Protein AF-A0A642PTR0-F1 (afdb_monomer)

Sequence (117 aa):
MKMKIEDYKIPPERRIISVEAIDNKLIIGFEPEHYGDFHCDLTDHVEEVPRIGDTAIFWNDEDRTRAIIARLSDDNSSDLTDEHPYKAANDIWFQNAIRFRSEDQYQQITGVTYVHR

Solvent-accessible surface area (backbone atoms only — not comparable to full-atom values): 7140 Å² total; per-residue (Å²): 134,83,84,81,86,79,91,78,81,76,54,92,69,36,74,41,80,49,77,46,79,54,97,96,45,77,49,78,44,79,34,49,68,74,80,35,73,40,80,34,84,64,67,76,40,79,40,41,56,54,50,78,69,34,52,20,38,36,31,36,91,92,48,30,76,72,42,45,80,42,34,30,63,46,71,43,74,88,44,90,81,52,72,45,25,36,24,31,68,84,79,48,64,20,54,39,60,33,40,61,84,53,68,68,56,50,29,46,60,31,69,58,76,84,80,86,126

Radius of gyration: 19.24 Å; Cα contacts (8 Å, |Δi|>4): 192; chains: 1; bounding box: 53×31×58 Å

Mean predicted aligned error: 10.69 Å

pLDDT: mean 85.62, std 12.39, range [43.97, 98.0]

Nearest PDB structures (foldseek):
  3nti-assembly1_A  TM=5.551E-01  e=3.669E+00  Drosophila melanogaster
  4gu4-assembly1_A  TM=2.350E-01  e=1.255E+00  Mammalian orthoreovirus 1 Lang

Foldseek 3Di:
DDDDDDDDDQPPQFDDWDWDDDDPDIDIDGHGPQPFFDQDPLLNHTFGDADQQAFKWFAEPVALLPIDTAGFHAAPVVPPPDCFGTAGPVRDTGNDITGDDDVSSSCSRRVDDDDPD

Structure (mmCIF, N/CA/C/O backbone):
data_AF-A0A642PTR0-F1
#
_entry.id   AF-A0A642PTR0-F1
#
loop_
_atom_site.group_PDB
_atom_site.id
_atom_site.type_symbol
_atom_site.label_atom_id
_atom_site.label_alt_id
_atom_site.label_comp_id
_atom_site.label_asym_id
_atom_site.label_entity_id
_atom_site.label_seq_id
_atom_site.pdbx_PDB_ins_code
_atom_site.Cartn_x
_atom_site.Cartn_y
_atom_site.Cartn_z
_atom_site.occupancy
_atom_site.B_iso_or_equiv
_atom_site.auth_seq_id
_atom_site.auth_comp_id
_atom_site.auth_asym_id
_atom_site.auth_atom_id
_atom_site.pdbx_PDB_model_num
ATOM 1 N N . MET A 1 1 ? 35.552 13.456 -32.092 1.00 56.38 1 MET A N 1
ATOM 2 C CA . MET A 1 1 ? 34.957 13.909 -30.817 1.00 56.38 1 MET A CA 1
ATOM 3 C C . MET A 1 1 ? 35.412 12.926 -29.746 1.00 56.38 1 MET A C 1
ATOM 5 O O . MET A 1 1 ? 35.215 11.735 -29.947 1.00 56.38 1 MET A O 1
ATOM 9 N N . LYS A 1 2 ? 36.143 13.358 -28.709 1.00 60.66 2 LYS A N 1
ATOM 10 C CA . LYS A 1 2 ? 36.566 12.441 -27.635 1.00 60.66 2 LYS A CA 1
ATOM 11 C C . LYS A 1 2 ? 35.393 12.265 -26.674 1.00 60.66 2 LYS A C 1
ATOM 13 O O . LYS A 1 2 ? 34.869 13.262 -26.189 1.00 60.66 2 LYS A O 1
ATOM 18 N N . MET A 1 3 ? 34.979 11.022 -26.442 1.00 74.12 3 MET A N 1
ATOM 19 C CA . MET A 1 3 ? 33.969 10.693 -25.439 1.00 74.12 3 MET A CA 1
ATOM 20 C C . MET A 1 3 ? 34.519 11.080 -24.064 1.00 74.12 3 MET A C 1
ATOM 22 O O . MET A 1 3 ? 35.590 10.613 -23.674 1.00 74.12 3 MET A O 1
ATOM 26 N N . LYS A 1 4 ? 33.829 11.984 -23.369 1.00 78.50 4 LYS A N 1
ATOM 27 C CA . LYS A 1 4 ? 34.153 12.344 -21.990 1.00 78.50 4 LYS A CA 1
ATOM 28 C C . LYS A 1 4 ? 33.476 11.307 -21.100 1.00 78.50 4 LYS A C 1
ATOM 30 O O . LYS A 1 4 ? 32.254 11.217 -21.105 1.00 78.50 4 LYS A O 1
ATOM 35 N N . ILE A 1 5 ? 34.271 10.498 -20.411 1.00 81.31 5 ILE A N 1
ATOM 36 C CA . ILE A 1 5 ? 33.767 9.606 -19.368 1.00 81.31 5 ILE A CA 1
ATOM 37 C C . ILE A 1 5 ? 33.655 10.456 -18.104 1.00 81.31 5 ILE A C 1
ATOM 39 O O . ILE A 1 5 ? 34.626 11.103 -17.710 1.00 81.31 5 ILE A O 1
ATOM 43 N N . GLU A 1 6 ? 32.461 10.506 -17.526 1.00 82.50 6 GLU A N 1
ATOM 44 C CA . GLU A 1 6 ? 32.195 11.150 -16.244 1.00 82.50 6 GLU A CA 1
ATOM 45 C C . GLU A 1 6 ? 31.668 10.091 -15.280 1.00 82.50 6 GLU A C 1
ATOM 47 O O . GLU A 1 6 ? 30.694 9.401 -15.583 1.00 82.50 6 GLU A O 1
ATOM 52 N N . ASP A 1 7 ? 32.327 9.963 -14.131 1.00 80.81 7 ASP A N 1
ATOM 53 C CA . ASP A 1 7 ? 31.940 9.019 -13.090 1.00 80.81 7 ASP A CA 1
ATOM 54 C C . ASP A 1 7 ? 30.948 9.685 -12.133 1.00 80.81 7 ASP A C 1
ATOM 56 O O . ASP A 1 7 ? 31.268 10.676 -11.470 1.00 80.81 7 ASP A O 1
ATOM 60 N N . TYR A 1 8 ? 29.753 9.110 -12.020 1.00 79.69 8 TYR A N 1
ATOM 61 C CA . TYR A 1 8 ? 28.730 9.543 -11.073 1.00 79.69 8 TYR A CA 1
ATOM 62 C C . TYR A 1 8 ? 28.656 8.546 -9.918 1.00 79.69 8 TYR A C 1
ATOM 64 O O . TYR A 1 8 ? 28.393 7.360 -10.119 1.00 79.69 8 TYR A O 1
ATOM 72 N N . LYS A 1 9 ? 28.894 9.017 -8.689 1.00 78.00 9 LYS A N 1
ATOM 73 C CA . LYS A 1 9 ? 28.680 8.193 -7.495 1.00 78.00 9 LYS A CA 1
ATOM 74 C C . LYS A 1 9 ? 27.186 8.116 -7.214 1.00 78.00 9 LYS A C 1
ATOM 76 O O . LYS A 1 9 ? 26.551 9.153 -7.044 1.00 78.00 9 LYS A O 1
ATOM 81 N N . ILE A 1 10 ? 26.661 6.899 -7.120 1.00 75.00 10 ILE A N 1
ATOM 82 C CA . ILE A 1 10 ? 25.299 6.667 -6.640 1.00 75.00 10 ILE A CA 1
ATOM 83 C C . ILE A 1 10 ? 25.236 7.163 -5.187 1.00 75.00 10 ILE A C 1
ATOM 85 O O . ILE A 1 10 ? 26.065 6.724 -4.378 1.00 75.00 10 ILE A O 1
ATOM 89 N N . PRO A 1 11 ? 24.328 8.093 -4.843 1.00 77.12 11 PRO A N 1
ATOM 90 C CA . PRO A 1 11 ? 24.169 8.516 -3.459 1.00 77.12 11 PRO A CA 1
ATOM 91 C C . PRO A 1 11 ? 23.783 7.316 -2.573 1.00 77.12 11 PRO A C 1
ATOM 93 O O . PRO A 1 11 ? 23.020 6.461 -3.020 1.00 77.12 11 PRO A O 1
ATOM 96 N N . PRO A 1 12 ? 24.310 7.201 -1.343 1.00 68.25 12 PRO A N 1
ATOM 97 C CA . PRO A 1 12 ? 24.160 6.002 -0.508 1.00 68.25 12 PRO A CA 1
ATOM 98 C C . PRO A 1 12 ? 22.708 5.671 -0.125 1.00 68.25 12 PRO A C 1
ATOM 100 O O . PRO A 1 12 ? 22.404 4.521 0.181 1.00 68.25 12 PRO A O 1
ATOM 103 N N . GLU A 1 13 ? 21.817 6.660 -0.146 1.00 62.06 13 GLU A N 1
ATOM 104 C CA . GLU A 1 13 ? 20.378 6.521 0.083 1.00 62.06 13 GLU A CA 1
ATOM 105 C C . GLU A 1 13 ? 19.593 6.083 -1.165 1.00 62.06 13 GLU A C 1
ATOM 107 O O . GLU A 1 13 ? 18.399 5.797 -1.081 1.00 62.06 13 GLU A O 1
ATOM 112 N N . ARG A 1 14 ? 20.251 6.038 -2.329 1.00 67.81 14 ARG A N 1
ATOM 113 C CA . ARG A 1 14 ? 19.662 5.679 -3.619 1.00 67.81 14 ARG A CA 1
ATOM 114 C C . ARG A 1 14 ? 20.092 4.267 -3.994 1.00 67.81 14 ARG A C 1
ATOM 116 O O . ARG A 1 14 ? 21.281 3.983 -4.114 1.00 67.81 14 ARG A O 1
ATOM 123 N N . ARG A 1 15 ? 19.126 3.366 -4.171 1.00 66.19 15 ARG A N 1
ATOM 124 C CA . ARG A 1 15 ? 19.390 1.955 -4.516 1.00 66.19 15 ARG A CA 1
ATOM 125 C C . ARG A 1 15 ? 18.788 1.519 -5.843 1.00 66.19 15 ARG A C 1
ATOM 127 O O . ARG A 1 15 ? 19.066 0.409 -6.286 1.00 66.19 15 ARG A O 1
ATOM 134 N N . ILE A 1 16 ? 18.008 2.391 -6.479 1.00 70.00 16 ILE A N 1
ATOM 135 C CA . ILE A 1 16 ? 17.338 2.130 -7.750 1.00 70.00 16 ILE A CA 1
ATOM 136 C C . ILE A 1 16 ? 17.906 3.079 -8.808 1.00 70.00 16 ILE A C 1
ATOM 138 O O . ILE A 1 16 ? 18.159 4.257 -8.538 1.00 70.00 16 ILE A O 1
ATOM 142 N N . ILE A 1 17 ? 18.134 2.539 -10.007 1.00 80.44 17 ILE A N 1
ATOM 143 C CA . ILE A 1 17 ? 18.518 3.303 -11.193 1.00 80.44 17 ILE A CA 1
ATOM 144 C C . ILE A 1 17 ? 17.373 3.190 -12.191 1.00 80.44 17 ILE A C 1
ATOM 146 O O . ILE A 1 17 ? 17.148 2.117 -12.751 1.00 80.44 17 ILE A O 1
ATOM 150 N N . SER A 1 18 ? 16.691 4.303 -12.422 1.00 76.81 18 SER A N 1
ATOM 151 C CA . SER A 1 18 ? 15.642 4.408 -13.433 1.00 76.81 18 SER A CA 1
ATOM 152 C C . SER A 1 18 ? 16.238 4.996 -14.706 1.00 76.81 18 SER A C 1
ATOM 154 O O . SER A 1 18 ? 17.023 5.947 -14.657 1.00 76.81 18 SER A O 1
ATOM 156 N N . VAL A 1 19 ? 15.919 4.390 -15.850 1.00 87.06 19 VAL A N 1
ATOM 157 C CA . VAL A 1 19 ? 16.452 4.791 -17.156 1.00 87.06 19 VAL A CA 1
ATOM 158 C C . VAL A 1 19 ? 15.295 5.027 -18.109 1.00 87.06 19 VAL A C 1
ATOM 160 O O . VAL A 1 19 ? 14.534 4.110 -18.4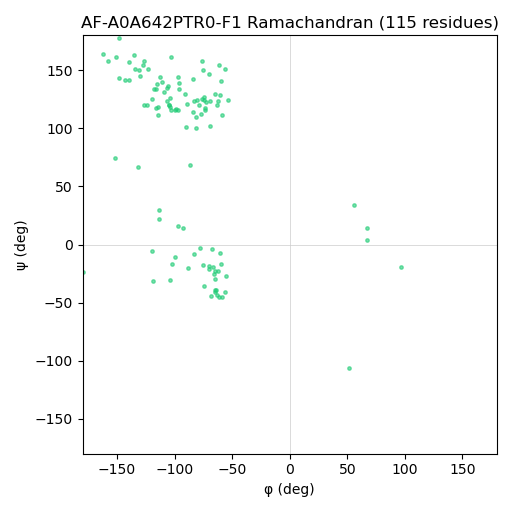04 1.00 87.06 19 VAL A O 1
ATOM 163 N N . GLU A 1 20 ? 15.203 6.247 -18.623 1.00 86.81 20 GLU A N 1
ATOM 164 C CA . GLU A 1 20 ? 14.220 6.628 -19.631 1.00 86.81 20 GLU A CA 1
ATOM 165 C C . GLU A 1 20 ? 14.931 7.021 -20.930 1.00 86.81 20 GLU A C 1
ATOM 167 O O . GLU A 1 20 ? 15.915 7.767 -20.921 1.00 86.81 20 GLU A O 1
ATOM 172 N N . ALA A 1 21 ? 14.437 6.514 -22.060 1.00 91.44 21 ALA A N 1
ATOM 173 C CA . ALA A 1 21 ? 14.916 6.880 -23.387 1.00 91.44 21 ALA A CA 1
ATOM 174 C C . ALA A 1 21 ? 13.918 7.838 -24.049 1.00 91.44 21 ALA A C 1
ATOM 176 O O . ALA A 1 21 ? 12.789 7.449 -24.339 1.00 91.44 21 ALA A O 1
ATOM 177 N N . ILE A 1 22 ? 14.350 9.074 -24.313 1.00 91.38 22 ILE A N 1
ATOM 178 C CA . ILE A 1 22 ? 13.540 10.099 -24.986 1.00 91.38 22 ILE A CA 1
ATOM 179 C C . ILE A 1 22 ? 14.296 10.586 -26.220 1.00 91.38 22 ILE A C 1
ATOM 181 O O . ILE A 1 22 ? 15.406 11.113 -26.114 1.00 91.38 22 ILE A O 1
ATOM 185 N N . ASP A 1 23 ? 13.687 10.417 -27.395 1.00 91.56 23 ASP A N 1
ATOM 186 C CA . ASP A 1 23 ? 14.282 10.693 -28.705 1.00 91.56 23 ASP A CA 1
ATOM 187 C C . ASP A 1 23 ? 15.660 10.019 -28.876 1.00 91.56 23 ASP A C 1
ATOM 189 O O . ASP A 1 23 ? 15.764 8.807 -29.052 1.00 91.56 23 ASP A O 1
ATOM 193 N N . ASN A 1 24 ? 16.736 10.809 -28.826 1.00 90.44 24 ASN A N 1
ATOM 194 C CA . ASN A 1 24 ? 18.127 10.377 -28.936 1.00 90.44 24 ASN A CA 1
ATOM 195 C C . ASN A 1 24 ? 18.920 10.583 -27.632 1.00 90.44 24 ASN A C 1
ATOM 197 O O . ASN A 1 24 ? 20.149 10.700 -27.668 1.00 90.44 24 ASN A O 1
ATOM 201 N N . LYS A 1 25 ? 18.226 10.670 -26.491 1.00 87.75 25 LYS A N 1
ATOM 202 C CA . LYS A 1 25 ? 18.800 10.901 -25.161 1.00 87.75 25 LYS A CA 1
ATOM 203 C C . LYS A 1 25 ? 18.418 9.782 -24.197 1.00 87.75 25 LYS A C 1
ATOM 205 O O . LYS A 1 25 ? 17.346 9.194 -24.300 1.00 87.75 25 LYS A O 1
ATOM 210 N N . LEU A 1 26 ? 19.299 9.547 -23.228 1.00 89.38 26 LEU A N 1
ATOM 211 C CA . LEU A 1 26 ? 19.016 8.755 -22.035 1.00 89.38 26 LEU A CA 1
ATOM 212 C C . LEU A 1 26 ? 18.960 9.694 -20.830 1.00 89.38 26 LEU A C 1
ATOM 214 O O . LEU A 1 26 ? 19.868 10.507 -20.641 1.00 89.38 26 LEU A O 1
ATOM 218 N N . ILE A 1 27 ? 17.911 9.567 -20.027 1.00 88.81 27 ILE A N 1
ATOM 219 C CA . ILE A 1 27 ? 17.793 10.180 -18.706 1.00 88.81 27 ILE A CA 1
ATOM 220 C C . ILE A 1 27 ? 18.022 9.069 -17.685 1.00 88.81 27 ILE A C 1
ATOM 222 O O . ILE A 1 27 ? 17.380 8.024 -17.750 1.00 88.81 27 ILE A O 1
ATOM 226 N N . ILE A 1 28 ? 18.966 9.282 -16.768 1.00 87.69 28 ILE A N 1
ATOM 227 C CA . ILE A 1 28 ? 19.300 8.333 -15.702 1.00 87.69 28 ILE A CA 1
ATOM 228 C C . ILE A 1 28 ? 18.971 9.002 -14.368 1.00 87.69 28 ILE A C 1
ATOM 230 O O . ILE A 1 28 ? 19.551 10.038 -14.038 1.00 87.69 28 ILE A O 1
ATOM 234 N N . GLY A 1 29 ? 18.039 8.421 -13.617 1.00 83.62 29 GLY A N 1
ATOM 235 C CA . GLY A 1 29 ? 17.642 8.863 -12.284 1.00 83.62 29 GLY A CA 1
ATOM 236 C C . GLY A 1 29 ? 18.180 7.932 -11.200 1.00 83.62 29 GLY A C 1
ATOM 237 O O . GLY A 1 29 ? 18.103 6.713 -11.334 1.00 83.62 29 GLY A O 1
ATOM 238 N N . PHE A 1 30 ? 18.709 8.504 -10.115 1.00 83.50 30 PHE A N 1
ATOM 239 C CA . PHE A 1 30 ? 19.015 7.765 -8.888 1.00 83.50 30 PHE A CA 1
ATOM 240 C C . PHE A 1 30 ? 17.864 7.946 -7.907 1.00 83.50 30 PHE A C 1
ATOM 242 O O . PHE A 1 30 ? 17.602 9.058 -7.440 1.00 83.50 30 PHE A O 1
ATOM 249 N N . GLU A 1 31 ? 17.182 6.862 -7.573 1.00 65.62 31 GLU A N 1
ATOM 250 C CA . GLU A 1 31 ? 15.953 6.883 -6.781 1.00 65.62 31 GLU A CA 1
ATOM 251 C C . GLU A 1 31 ? 16.184 6.238 -5.412 1.00 65.62 31 GLU A C 1
ATOM 253 O O . GLU A 1 31 ? 17.026 5.334 -5.290 1.00 65.62 31 GLU A O 1
ATOM 258 N N . PRO A 1 32 ? 15.539 6.761 -4.349 1.00 61.47 32 PRO A N 1
ATOM 259 C CA . PRO A 1 32 ? 15.706 6.201 -3.022 1.00 61.47 32 PRO A CA 1
ATOM 260 C C . PRO A 1 32 ? 15.219 4.757 -3.035 1.00 61.47 32 PRO A C 1
ATOM 262 O O . PRO A 1 32 ? 14.375 4.382 -3.844 1.00 61.47 32 PRO A O 1
ATOM 265 N N . GLU A 1 33 ? 15.740 3.939 -2.124 1.00 55.28 33 GLU A N 1
ATOM 266 C CA . GLU A 1 33 ? 15.225 2.577 -1.953 1.00 55.28 33 GLU A CA 1
ATOM 267 C C . GLU A 1 33 ? 13.710 2.579 -1.673 1.00 55.28 33 GLU A C 1
ATOM 269 O O . GLU A 1 33 ? 13.027 1.624 -2.025 1.00 55.28 33 GLU A O 1
ATOM 274 N N . HIS A 1 34 ? 13.187 3.663 -1.091 1.00 54.97 34 HIS A N 1
ATOM 275 C CA . HIS A 1 34 ? 11.780 3.907 -0.773 1.00 54.97 34 HIS A CA 1
ATOM 276 C C . HIS A 1 34 ? 11.015 4.517 -1.962 1.00 54.97 34 HIS A C 1
ATOM 278 O O . HIS A 1 34 ? 10.615 5.677 -1.936 1.00 54.97 34 HIS A O 1
ATOM 284 N N . TYR A 1 35 ? 10.828 3.740 -3.029 1.00 54.00 35 TYR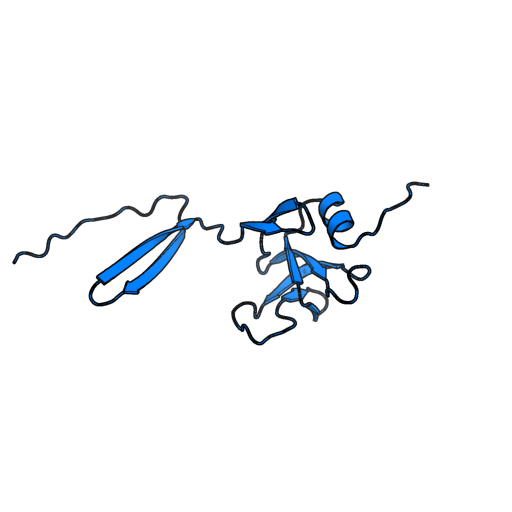 A N 1
ATOM 285 C CA . TYR A 1 35 ? 9.685 3.941 -3.924 1.00 54.00 35 TYR A CA 1
ATOM 286 C C . TYR A 1 35 ? 8.497 3.254 -3.254 1.00 54.00 35 TYR A C 1
ATOM 288 O O . TYR A 1 35 ? 8.425 2.028 -3.223 1.00 54.00 35 TYR A O 1
ATOM 296 N N . GLY A 1 36 ? 7.639 4.019 -2.597 1.00 59.09 36 GLY A N 1
ATOM 297 C CA . GLY A 1 36 ? 6.528 3.451 -1.839 1.00 59.09 36 GLY A CA 1
ATOM 298 C C . GLY A 1 36 ? 5.660 4.501 -1.178 1.00 59.09 36 GLY A C 1
ATOM 299 O O . GLY A 1 36 ? 4.495 4.224 -0.948 1.00 59.09 36 GLY A O 1
ATOM 300 N N . ASP A 1 37 ? 6.205 5.688 -0.932 1.00 74.19 37 ASP A N 1
ATOM 301 C CA . ASP A 1 37 ? 5.499 6.795 -0.304 1.00 74.19 37 ASP A CA 1
ATOM 302 C C . ASP A 1 37 ? 4.493 7.422 -1.286 1.00 74.19 37 ASP A C 1
ATOM 304 O O . ASP A 1 37 ? 4.876 7.989 -2.313 1.00 74.19 37 ASP A O 1
ATOM 308 N N . PHE A 1 38 ? 3.202 7.346 -0.976 1.00 80.00 38 PHE A N 1
ATOM 309 C CA . PHE A 1 38 ? 2.127 7.995 -1.723 1.00 80.00 38 PHE A CA 1
ATOM 310 C C . PHE A 1 38 ? 1.201 8.757 -0.780 1.00 80.00 38 PHE A C 1
ATOM 312 O O . PHE A 1 38 ? 1.021 8.383 0.375 1.00 80.00 38 PHE A O 1
ATOM 319 N N . HIS A 1 39 ? 0.595 9.839 -1.268 1.00 84.62 39 HIS A N 1
ATOM 320 C CA . HIS A 1 39 ? -0.462 10.504 -0.513 1.00 84.62 39 HIS A CA 1
ATOM 321 C C . HIS A 1 39 ? -1.727 9.645 -0.568 1.00 84.62 39 HIS A C 1
ATOM 323 O O . HIS A 1 39 ? -2.263 9.412 -1.652 1.00 84.62 39 HIS A O 1
ATOM 329 N N . CYS A 1 40 ? -2.189 9.162 0.581 1.00 88.19 40 CYS A N 1
ATOM 330 C CA . CYS A 1 40 ? -3.390 8.349 0.671 1.00 88.19 40 CYS A CA 1
ATOM 331 C C . CYS A 1 40 ? -4.580 9.209 1.099 1.00 88.19 40 CYS A C 1
ATOM 333 O O . CYS A 1 40 ? -4.629 9.701 2.225 1.00 88.19 40 CYS A O 1
ATOM 335 N N . ASP A 1 41 ? -5.582 9.328 0.231 1.00 87.62 41 ASP A N 1
ATOM 336 C CA . ASP A 1 41 ? -6.791 10.113 0.517 1.00 87.62 41 ASP A CA 1
ATOM 337 C C . ASP A 1 41 ? -7.627 9.537 1.674 1.00 87.62 41 ASP A C 1
ATOM 339 O O . ASP A 1 41 ? -8.398 10.260 2.301 1.00 87.62 41 ASP A O 1
ATOM 343 N N . LEU A 1 42 ? -7.488 8.238 1.975 1.00 89.94 42 LEU A N 1
ATOM 344 C CA . LEU A 1 42 ? -8.204 7.603 3.089 1.00 89.94 42 LEU A CA 1
ATOM 345 C C . LEU A 1 42 ? -7.628 7.991 4.448 1.00 89.94 42 LEU A C 1
ATOM 347 O O . LEU A 1 42 ? -8.375 8.103 5.418 1.00 89.94 42 LEU A O 1
ATOM 351 N N . THR A 1 43 ? -6.311 8.165 4.525 1.00 89.88 43 THR A N 1
ATOM 352 C CA . THR A 1 43 ? -5.629 8.467 5.785 1.00 89.88 43 THR A CA 1
ATOM 353 C C . THR A 1 43 ? -5.266 9.941 5.909 1.00 89.88 43 THR A C 1
ATOM 355 O O . THR A 1 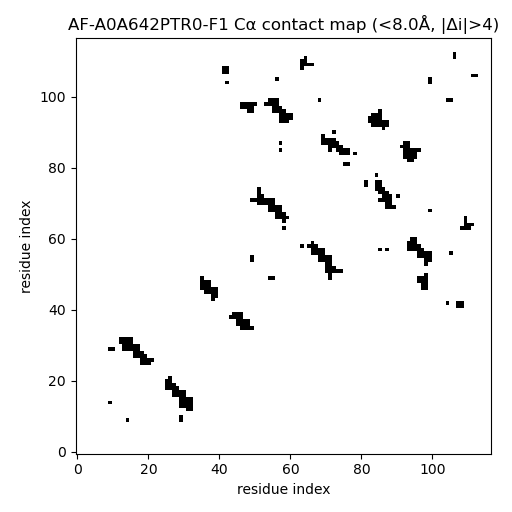43 ? -5.010 10.387 7.025 1.00 89.88 43 THR A O 1
ATOM 358 N N . ASP A 1 44 ? -5.275 10.703 4.808 1.00 89.50 44 ASP A N 1
ATOM 359 C CA . ASP A 1 44 ? -4.767 12.082 4.701 1.00 89.50 44 ASP A CA 1
ATOM 360 C C . ASP A 1 44 ? -3.290 12.188 5.133 1.00 89.50 44 ASP A C 1
ATOM 362 O O . ASP A 1 44 ? -2.858 13.140 5.781 1.00 89.50 44 ASP A O 1
ATOM 366 N N . HIS A 1 45 ? -2.518 11.134 4.848 1.00 87.75 45 HIS A N 1
ATOM 367 C CA . HIS A 1 45 ? -1.100 11.019 5.184 1.00 87.75 45 HIS A CA 1
ATOM 368 C C . HIS A 1 45 ? -0.299 10.469 4.000 1.00 87.75 45 HIS A C 1
ATOM 370 O O . HIS A 1 45 ? -0.836 9.870 3.067 1.00 87.75 45 HIS A O 1
ATOM 376 N N . VAL A 1 46 ? 1.020 10.657 4.067 1.00 86.75 46 VAL A N 1
ATOM 377 C CA . VAL A 1 46 ? 1.962 9.909 3.232 1.00 86.75 46 VAL A CA 1
ATOM 378 C C . VAL A 1 46 ? 2.065 8.491 3.788 1.00 86.75 46 VAL A C 1
ATOM 380 O O . VAL A 1 46 ? 2.355 8.308 4.971 1.00 86.75 46 VAL A O 1
ATOM 383 N N . GLU A 1 47 ? 1.805 7.508 2.939 1.00 91.50 47 GLU A N 1
ATOM 384 C CA . GLU A 1 47 ? 1.744 6.092 3.280 1.00 91.50 47 GLU A CA 1
ATOM 385 C C . GLU A 1 47 ? 2.654 5.265 2.383 1.00 91.50 47 GLU A C 1
ATOM 387 O O . GLU A 1 47 ? 2.959 5.676 1.272 1.00 91.50 47 GLU A O 1
ATOM 392 N N . GLU A 1 48 ? 3.044 4.078 2.843 1.00 89.50 48 GLU A N 1
ATOM 393 C CA . GLU A 1 48 ? 3.978 3.213 2.123 1.00 89.50 48 GLU A CA 1
ATOM 394 C C . GLU A 1 48 ? 3.281 2.004 1.485 1.00 89.50 48 GLU A C 1
ATOM 396 O O . GLU A 1 48 ? 2.514 1.292 2.142 1.00 89.50 48 GLU A O 1
ATOM 401 N N . VAL A 1 49 ? 3.606 1.706 0.225 1.00 88.69 49 VAL A N 1
ATOM 402 C CA . VAL A 1 49 ? 3.294 0.410 -0.404 1.00 88.69 49 VAL A CA 1
ATOM 403 C C . VAL A 1 49 ? 4.082 -0.704 0.311 1.00 88.69 49 VAL A C 1
ATOM 405 O O . VAL A 1 49 ? 5.296 -0.569 0.500 1.00 88.69 49 VAL A O 1
ATOM 408 N N . PRO A 1 50 ? 3.439 -1.809 0.734 1.00 91.44 50 PRO A N 1
ATOM 409 C CA . PRO A 1 50 ? 4.118 -2.877 1.457 1.00 91.44 50 PRO A CA 1
ATOM 410 C C . PRO A 1 50 ? 4.980 -3.735 0.526 1.00 91.44 50 PRO A C 1
ATOM 412 O O . PRO A 1 50 ? 4.645 -3.931 -0.639 1.00 91.44 50 PRO A O 1
ATOM 415 N N . ARG A 1 51 ? 6.067 -4.306 1.055 1.00 88.31 51 ARG A N 1
ATOM 416 C CA . ARG A 1 51 ? 6.918 -5.281 0.353 1.00 88.31 51 ARG A CA 1
ATOM 417 C C . ARG A 1 51 ? 6.643 -6.695 0.835 1.00 88.31 51 ARG A C 1
ATOM 419 O O . ARG A 1 51 ? 6.147 -6.896 1.943 1.00 88.31 51 ARG A O 1
ATOM 426 N N . ILE A 1 52 ? 7.043 -7.691 0.044 1.00 92.44 52 ILE A N 1
ATOM 427 C CA . ILE A 1 52 ? 6.961 -9.097 0.454 1.00 92.44 52 ILE A CA 1
ATOM 428 C C . ILE A 1 52 ? 7.6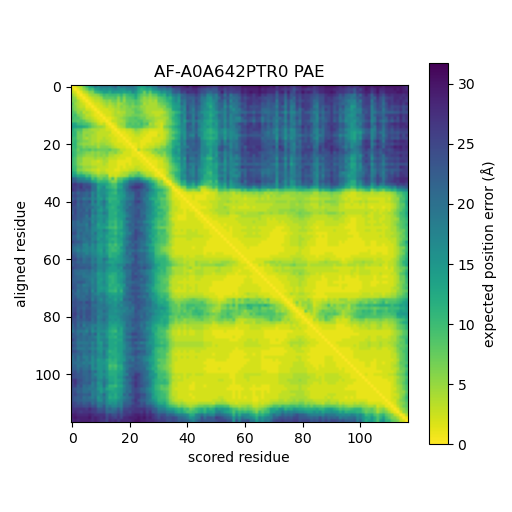78 -9.273 1.803 1.00 92.44 52 ILE A C 1
ATOM 430 O O . ILE A 1 52 ? 8.847 -8.922 1.962 1.00 92.44 52 ILE A O 1
ATOM 434 N N . GLY A 1 53 ? 6.956 -9.815 2.782 1.00 92.25 53 GLY A N 1
ATOM 435 C CA . GLY A 1 53 ? 7.390 -10.001 4.165 1.00 92.25 53 GLY A CA 1
ATOM 436 C C . GLY A 1 53 ? 6.950 -8.903 5.141 1.00 92.25 53 GLY A C 1
ATOM 437 O O . GLY A 1 53 ? 6.911 -9.177 6.345 1.00 92.25 53 GLY A O 1
ATOM 438 N N . ASP A 1 54 ? 6.576 -7.713 4.663 1.00 94.56 54 ASP A N 1
ATOM 439 C CA . ASP A 1 54 ? 6.087 -6.625 5.513 1.00 94.56 54 ASP A CA 1
ATOM 440 C C . ASP A 1 54 ? 4.708 -6.933 6.087 1.00 94.56 54 ASP A C 1
ATOM 442 O O . ASP A 1 54 ? 3.863 -7.546 5.434 1.00 94.56 54 ASP A O 1
ATOM 446 N N . THR A 1 55 ? 4.457 -6.446 7.303 1.00 97.31 55 THR A N 1
ATOM 447 C CA . THR A 1 55 ? 3.102 -6.379 7.855 1.00 97.31 55 THR A CA 1
ATOM 448 C C . THR A 1 55 ? 2.340 -5.239 7.183 1.00 97.31 55 THR A C 1
ATOM 450 O O . THR A 1 55 ? 2.799 -4.096 7.177 1.00 97.31 55 THR A O 1
ATOM 453 N N . ALA A 1 56 ? 1.163 -5.543 6.651 1.00 97.19 56 ALA A N 1
ATOM 454 C CA . ALA A 1 56 ? 0.342 -4.637 5.869 1.00 97.19 56 ALA A CA 1
ATOM 455 C C . ALA A 1 56 ? -1.142 -4.784 6.214 1.00 97.19 56 ALA A C 1
ATOM 457 O O . ALA A 1 56 ? -1.574 -5.827 6.715 1.00 97.19 56 ALA A O 1
ATOM 458 N N . ILE A 1 57 ? -1.906 -3.728 5.942 1.00 97.75 57 ILE A N 1
ATOM 459 C CA . ILE A 1 57 ? -3.366 -3.746 5.942 1.00 97.75 57 ILE A CA 1
ATOM 460 C C . ILE A 1 57 ? -3.812 -4.078 4.523 1.00 97.75 57 ILE A C 1
ATOM 462 O O . ILE A 1 57 ? -3.362 -3.429 3.583 1.00 97.75 57 ILE A O 1
ATOM 466 N N . PHE A 1 58 ? -4.703 -5.052 4.382 1.00 97.62 58 PHE A N 1
ATOM 467 C CA . PHE A 1 58 ? -5.262 -5.493 3.108 1.00 97.62 58 PHE A CA 1
ATOM 468 C C . PHE A 1 58 ? -6.766 -5.267 3.093 1.00 97.62 58 PHE A C 1
ATOM 470 O O . PHE A 1 58 ? -7.429 -5.635 4.064 1.00 97.62 58 PHE A O 1
ATOM 477 N N . TRP A 1 59 ? -7.316 -4.702 2.016 1.00 97.12 59 TRP A N 1
ATOM 478 C CA . TRP A 1 59 ? -8.759 -4.476 1.898 1.00 97.12 59 TRP A CA 1
ATOM 479 C C . TRP A 1 59 ? -9.249 -4.499 0.449 1.00 97.12 59 TRP A C 1
ATOM 481 O O . TRP A 1 59 ? -8.482 -4.307 -0.494 1.00 97.12 59 TRP A O 1
ATOM 491 N N . ASN A 1 60 ? -10.560 -4.687 0.304 1.00 96.31 60 ASN A N 1
ATOM 492 C CA . ASN A 1 60 ? -11.292 -4.464 -0.938 1.00 96.31 60 ASN A CA 1
ATOM 493 C C . ASN A 1 60 ? -12.199 -3.248 -0.739 1.00 96.31 60 ASN A C 1
ATOM 495 O O . ASN A 1 60 ? -12.783 -3.087 0.335 1.00 96.31 60 ASN A O 1
ATOM 499 N N . ASP A 1 61 ? -12.316 -2.382 -1.741 1.00 93.12 61 ASP A N 1
ATOM 500 C CA . ASP A 1 61 ? -13.081 -1.138 -1.617 1.00 93.12 61 ASP A CA 1
ATOM 501 C C . ASP A 1 61 ? -14.577 -1.374 -1.400 1.00 93.12 61 ASP A C 1
ATOM 503 O O . ASP A 1 61 ? -15.223 -0.591 -0.703 1.00 93.12 61 ASP A O 1
ATOM 507 N N . GLU A 1 62 ? -15.110 -2.482 -1.918 1.00 93.38 62 GLU A N 1
ATOM 508 C CA . GLU A 1 62 ? -16.506 -2.877 -1.708 1.00 93.38 62 GLU A CA 1
ATOM 509 C C . GLU A 1 62 ? -16.820 -3.230 -0.244 1.00 93.38 62 GLU A C 1
ATOM 511 O O . GLU A 1 62 ? -17.970 -3.109 0.179 1.00 93.38 62 GLU A O 1
ATOM 516 N N . ASP A 1 63 ? -15.820 -3.655 0.540 1.00 92.50 63 ASP A N 1
ATOM 517 C CA . ASP A 1 63 ? -16.006 -4.052 1.938 1.00 92.50 63 ASP A CA 1
ATOM 518 C C . ASP A 1 63 ? -14.746 -3.826 2.783 1.00 92.50 63 ASP A C 1
ATOM 520 O O . ASP A 1 63 ? -14.032 -4.748 3.197 1.00 92.50 63 ASP A O 1
ATOM 524 N N . ARG A 1 64 ? -14.491 -2.552 3.089 1.00 93.69 64 ARG A N 1
ATOM 525 C CA . ARG A 1 64 ? -13.347 -2.143 3.915 1.00 93.69 64 ARG A CA 1
ATOM 526 C C . ARG A 1 64 ? -13.439 -2.616 5.365 1.00 93.69 64 ARG A C 1
ATOM 528 O O . ARG A 1 64 ? -12.423 -2.692 6.046 1.00 93.69 64 ARG A O 1
ATOM 535 N N . THR A 1 65 ? -14.627 -2.978 5.851 1.00 92.88 65 THR A N 1
ATOM 536 C CA . THR A 1 65 ? -14.806 -3.445 7.238 1.00 92.88 65 THR A CA 1
ATOM 537 C C . THR A 1 65 ? -14.198 -4.825 7.482 1.00 92.88 65 THR A C 1
ATOM 539 O O . THR A 1 65 ? -13.923 -5.190 8.625 1.00 92.88 65 THR A O 1
ATOM 542 N N . ARG A 1 66 ? -13.949 -5.579 6.405 1.00 93.38 66 ARG A N 1
ATOM 543 C CA . ARG A 1 66 ? -13.296 -6.894 6.423 1.00 93.38 66 ARG A CA 1
ATOM 544 C C . ARG A 1 66 ? -11.806 -6.828 6.117 1.00 93.38 66 ARG A C 1
ATOM 546 O O . ARG A 1 66 ? -11.212 -7.865 5.813 1.00 93.38 66 ARG A O 1
ATOM 553 N N . ALA A 1 67 ? -11.210 -5.639 6.190 1.00 96.00 67 ALA A N 1
ATOM 554 C CA . ALA A 1 67 ? -9.773 -5.513 6.065 1.00 96.00 67 ALA A CA 1
ATOM 555 C C . ALA A 1 67 ? -9.059 -6.385 7.103 1.00 96.00 67 ALA A C 1
ATOM 557 O O . ALA A 1 67 ? -9.569 -6.645 8.196 1.00 96.00 67 ALA A O 1
ATOM 558 N N . ILE A 1 68 ? -7.860 -6.835 6.758 1.00 96.69 68 ILE A N 1
ATOM 559 C CA . ILE A 1 68 ? -7.033 -7.644 7.651 1.00 96.69 68 ILE A CA 1
ATOM 560 C C . ILE A 1 68 ? -5.649 -7.037 7.787 1.00 96.69 68 ILE A C 1
ATOM 562 O O . ILE A 1 68 ? -5.163 -6.370 6.878 1.00 96.69 68 ILE A O 1
ATOM 566 N N . ILE A 1 69 ? -4.993 -7.330 8.906 1.00 97.44 69 ILE A N 1
ATOM 567 C CA . ILE A 1 69 ? -3.565 -7.081 9.084 1.00 97.44 69 ILE A CA 1
ATOM 568 C C . ILE A 1 69 ? -2.848 -8.423 8.965 1.00 97.44 69 ILE A C 1
ATOM 570 O O . ILE A 1 69 ? -3.095 -9.341 9.748 1.00 97.44 69 ILE A O 1
ATOM 574 N N . ALA A 1 70 ? -1.970 -8.547 7.979 1.00 98.00 70 ALA A N 1
ATOM 575 C CA . ALA A 1 70 ? -1.214 -9.767 7.712 1.00 98.00 70 ALA A CA 1
ATOM 576 C C . ALA A 1 70 ? 0.161 -9.425 7.132 1.00 98.00 70 ALA A C 1
ATOM 578 O O . ALA A 1 70 ? 0.473 -8.258 6.916 1.00 98.00 70 ALA A O 1
ATOM 579 N N . ARG A 1 71 ? 1.002 -10.432 6.877 1.00 98.00 71 ARG A N 1
ATOM 580 C CA . ARG A 1 71 ? 2.213 -10.217 6.073 1.00 98.00 71 ARG A CA 1
ATOM 581 C C . ARG A 1 71 ? 1.885 -10.308 4.588 1.00 98.00 71 ARG A C 1
ATOM 583 O O . ARG A 1 71 ? 1.103 -11.184 4.215 1.00 98.00 71 ARG A O 1
ATOM 590 N N . LEU A 1 72 ? 2.513 -9.476 3.758 1.00 97.12 72 LEU A N 1
ATOM 591 C CA . LEU A 1 72 ? 2.502 -9.660 2.306 1.00 97.12 72 LEU A CA 1
ATOM 592 C C . LEU A 1 72 ? 3.321 -10.903 1.962 1.00 97.12 72 LEU A C 1
ATOM 594 O O . LEU A 1 72 ? 4.475 -11.027 2.369 1.00 97.12 72 LEU A O 1
ATOM 598 N N . SER A 1 73 ? 2.704 -11.848 1.266 1.00 96.06 73 SER A N 1
ATOM 599 C CA . SER A 1 73 ? 3.330 -13.117 0.884 1.00 96.06 73 SER A CA 1
ATOM 600 C C . SER A 1 73 ? 3.729 -13.163 -0.583 1.00 96.06 73 SER A C 1
ATOM 602 O O . SER A 1 73 ? 4.715 -13.820 -0.906 1.00 96.06 73 SER A O 1
ATOM 604 N N . ASP A 1 74 ? 2.985 -12.462 -1.434 1.00 94.12 74 ASP A N 1
ATOM 605 C CA . ASP A 1 74 ? 3.212 -12.364 -2.872 1.00 94.12 74 ASP A CA 1
ATOM 606 C C . ASP A 1 74 ? 2.534 -11.096 -3.405 1.00 94.12 74 ASP A C 1
ATOM 608 O O . ASP A 1 74 ? 1.595 -10.593 -2.771 1.00 94.12 74 ASP A O 1
ATOM 612 N N . ASP A 1 75 ? 2.985 -10.595 -4.551 1.00 89.62 75 ASP A N 1
ATOM 613 C CA . ASP A 1 75 ? 2.320 -9.497 -5.247 1.00 89.62 75 ASP A CA 1
ATOM 614 C C . ASP A 1 75 ? 2.477 -9.571 -6.775 1.00 89.62 75 ASP A C 1
ATOM 616 O O . ASP A 1 75 ? 3.523 -9.942 -7.302 1.00 89.62 75 ASP A O 1
ATOM 620 N N . ASN A 1 76 ? 1.419 -9.175 -7.481 1.00 87.31 76 ASN A N 1
ATOM 621 C CA . ASN A 1 76 ? 1.372 -8.983 -8.929 1.00 87.31 76 ASN A CA 1
ATOM 622 C C . ASN A 1 76 ? 1.162 -7.502 -9.267 1.00 87.31 76 ASN A C 1
ATOM 624 O O . ASN A 1 76 ? 0.573 -7.175 -10.292 1.00 87.31 76 ASN A O 1
ATOM 628 N N . SER A 1 77 ? 1.640 -6.580 -8.425 1.00 73.75 77 SER A N 1
ATOM 629 C CA . SER A 1 77 ? 1.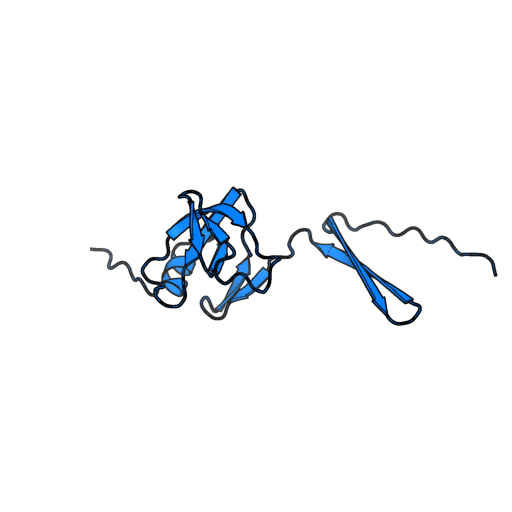373 -5.137 -8.574 1.00 73.75 77 SER A CA 1
ATOM 630 C C . SER A 1 77 ? 1.872 -4.537 -9.900 1.00 73.75 77 SER A C 1
ATOM 632 O O . SER A 1 77 ? 1.431 -3.467 -10.313 1.00 73.75 77 SER A O 1
ATOM 634 N N . SER A 1 78 ? 2.768 -5.243 -10.598 1.00 75.00 78 SER A N 1
ATOM 635 C CA . SER A 1 78 ? 3.233 -4.892 -11.946 1.00 75.00 78 SER A CA 1
ATOM 636 C C . SER A 1 78 ? 2.235 -5.196 -13.076 1.00 75.00 78 SER A C 1
ATOM 638 O O . SER A 1 78 ? 2.376 -4.636 -14.166 1.00 75.00 78 SER A O 1
ATOM 640 N N . ASP A 1 79 ? 1.232 -6.049 -12.842 1.00 78.06 79 ASP A N 1
ATOM 641 C CA . ASP A 1 79 ? 0.150 -6.318 -13.789 1.00 78.06 79 ASP A CA 1
ATOM 642 C C . ASP A 1 79 ? -1.007 -5.343 -13.548 1.00 78.06 79 ASP A C 1
ATOM 644 O O . ASP A 1 79 ? -1.831 -5.514 -12.656 1.00 78.06 79 ASP A O 1
ATOM 648 N N . LEU A 1 80 ? -1.088 -4.313 -14.391 1.00 73.56 80 LEU A N 1
ATOM 649 C CA . LEU A 1 80 ? -2.121 -3.275 -14.310 1.00 73.56 80 LEU A CA 1
ATOM 650 C C . LEU A 1 80 ? -3.542 -3.785 -14.623 1.00 73.56 80 LEU A C 1
ATOM 652 O O . LEU A 1 80 ? -4.488 -3.000 -14.567 1.00 73.56 80 LEU A O 1
ATOM 656 N N . THR A 1 81 ? -3.696 -5.054 -15.011 1.00 81.12 81 THR A N 1
ATO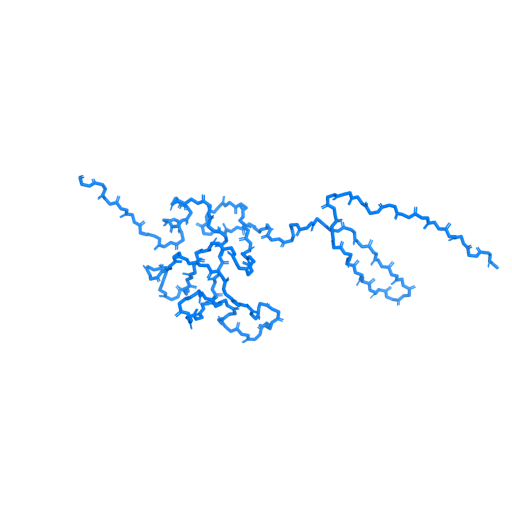M 657 C CA . THR A 1 81 ? -4.998 -5.695 -15.242 1.00 81.12 81 THR A CA 1
ATOM 658 C C . THR A 1 81 ? -5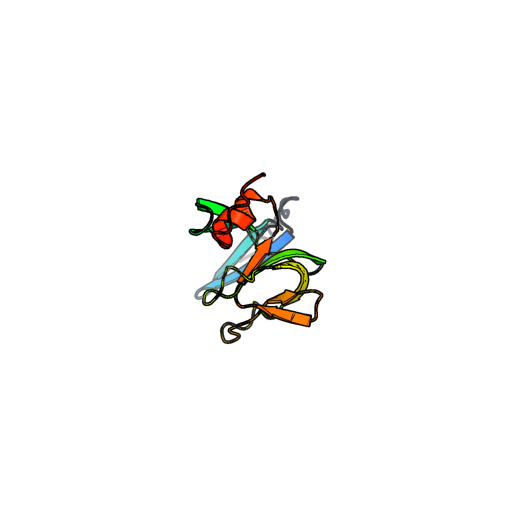.457 -6.561 -14.073 1.00 81.12 81 THR A C 1
ATOM 660 O O . THR A 1 81 ? -6.622 -6.965 -14.053 1.00 81.12 81 THR A O 1
ATOM 663 N N . ASP A 1 82 ? -4.578 -6.831 -13.103 1.00 85.06 82 ASP A N 1
ATOM 664 C CA . ASP A 1 82 ? -4.927 -7.593 -11.911 1.00 85.06 82 ASP A CA 1
ATOM 665 C C . ASP A 1 82 ? -5.705 -6.702 -10.938 1.00 85.06 82 ASP A C 1
ATOM 667 O O . ASP A 1 82 ? -5.185 -5.740 -10.374 1.00 85.06 82 ASP A O 1
ATOM 671 N N . GLU A 1 83 ? -6.985 -7.019 -10.750 1.00 90.44 83 GLU A N 1
ATOM 672 C CA . GLU A 1 83 ? -7.844 -6.308 -9.805 1.00 90.44 83 GLU A CA 1
ATOM 673 C C . GLU A 1 83 ? -7.459 -6.585 -8.347 1.00 90.44 83 GLU A C 1
ATOM 675 O O . GLU A 1 83 ? -7.836 -5.807 -7.477 1.00 90.44 83 GLU A O 1
ATOM 680 N N . HIS A 1 84 ? -6.751 -7.684 -8.058 1.00 94.44 84 HIS A N 1
ATOM 681 C CA . HIS A 1 84 ? -6.388 -8.091 -6.700 1.00 94.44 84 HIS A CA 1
ATOM 682 C C . HIS A 1 84 ? -4.903 -8.453 -6.611 1.00 94.44 84 HIS A C 1
ATOM 684 O O . HIS A 1 84 ? -4.576 -9.607 -6.340 1.00 94.44 84 HIS A O 1
ATOM 690 N N . PRO A 1 85 ? -3.987 -7.488 -6.785 1.00 94.12 85 PRO A N 1
ATOM 691 C CA . PRO A 1 85 ? -2.574 -7.785 -6.966 1.00 94.12 85 PRO A CA 1
ATOM 692 C C . PRO A 1 85 ? -1.830 -8.134 -5.670 1.00 94.12 85 PRO A C 1
ATOM 694 O O . PRO A 1 85 ? -0.646 -8.443 -5.739 1.00 94.12 85 PRO A O 1
ATOM 697 N N . TYR A 1 86 ? -2.453 -8.087 -4.486 1.00 96.06 86 TYR A N 1
ATOM 698 C CA . TYR A 1 86 ? -1.745 -8.272 -3.211 1.00 96.06 86 TYR A CA 1
ATOM 699 C C . TYR A 1 86 ? -2.176 -9.539 -2.474 1.00 96.06 86 TYR A C 1
ATOM 701 O O . TYR A 1 86 ? -3.322 -9.643 -2.035 1.00 96.06 86 TYR A O 1
ATOM 709 N N . LYS 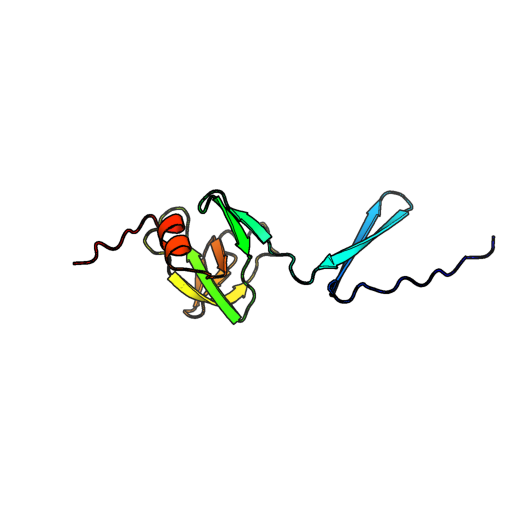A 1 87 ? -1.250 -10.480 -2.249 1.00 97.75 87 LYS A N 1
ATOM 710 C CA . LYS A 1 87 ? -1.532 -11.740 -1.549 1.00 97.75 87 LYS A CA 1
ATOM 711 C C . LYS A 1 87 ? -1.089 -11.700 -0.091 1.00 97.75 87 LYS A C 1
ATOM 713 O O . LYS A 1 87 ? 0.107 -11.685 0.219 1.00 97.75 87 LYS A O 1
ATOM 718 N N . ALA A 1 88 ? -2.036 -11.788 0.832 1.00 97.44 88 ALA A N 1
ATOM 719 C CA . ALA A 1 88 ? -1.747 -11.916 2.255 1.00 97.44 88 ALA A CA 1
ATOM 720 C C . ALA A 1 88 ? -1.283 -13.338 2.629 1.00 97.44 88 ALA A C 1
ATOM 722 O O . ALA A 1 88 ? -1.610 -14.323 1.972 1.00 97.44 88 ALA A O 1
ATOM 723 N N . ALA A 1 89 ? -0.571 -13.464 3.752 1.00 97.25 89 ALA A N 1
ATOM 724 C CA . ALA A 1 89 ? -0.036 -14.734 4.263 1.00 97.25 89 ALA A CA 1
ATOM 725 C C . ALA A 1 89 ? -1.086 -15.818 4.596 1.00 97.25 89 ALA A C 1
ATOM 727 O O . ALA A 1 89 ? -0.716 -16.940 4.928 1.00 97.25 89 ALA A O 1
ATOM 728 N N . ASN A 1 90 ? -2.378 -15.491 4.541 1.00 95.38 90 ASN A N 1
ATOM 729 C CA . ASN A 1 90 ? -3.488 -16.441 4.646 1.00 95.38 90 ASN A CA 1
ATOM 730 C C . ASN A 1 90 ? -3.970 -16.962 3.276 1.00 95.38 90 ASN A C 1
ATOM 732 O O . ASN A 1 90 ? -5.060 -17.522 3.195 1.00 95.38 90 ASN A O 1
ATOM 736 N N . ASP A 1 91 ? -3.186 -16.741 2.220 1.00 96.44 91 ASP A N 1
ATOM 737 C CA . ASP A 1 91 ? -3.457 -17.117 0.832 1.00 96.44 91 ASP A CA 1
ATOM 738 C C . ASP A 1 91 ? -4.625 -16.387 0.144 1.00 96.44 91 ASP A C 1
ATOM 740 O O . ASP A 1 91 ? -5.046 -16.787 -0.943 1.00 96.44 91 ASP A O 1
ATOM 744 N N . ILE A 1 92 ? -5.119 -15.291 0.727 1.00 96.94 92 ILE A N 1
ATOM 745 C CA . ILE A 1 92 ? -6.178 -14.460 0.137 1.00 96.94 92 ILE A CA 1
ATOM 746 C C . ILE A 1 92 ? -5.566 -13.267 -0.606 1.00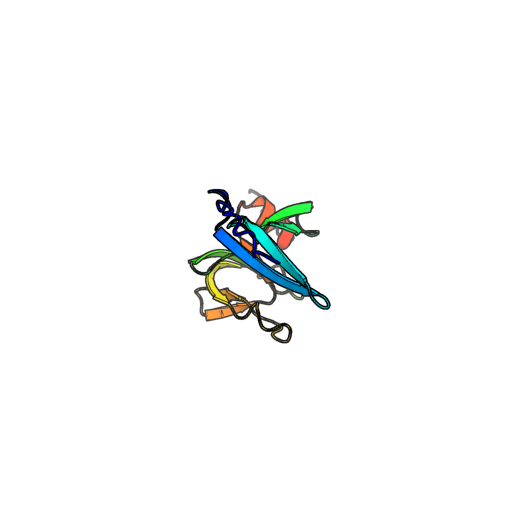 96.94 92 ILE A C 1
ATOM 748 O O . ILE A 1 92 ? -4.631 -12.634 -0.111 1.00 96.94 92 ILE A O 1
ATOM 752 N N . TRP A 1 93 ? -6.125 -12.958 -1.777 1.00 96.56 93 TRP A N 1
ATOM 753 C CA . TRP A 1 93 ? -5.755 -11.811 -2.605 1.00 96.56 93 TRP A CA 1
ATOM 754 C C . TRP A 1 93 ? -6.692 -10.622 -2.376 1.00 96.56 93 TRP A C 1
ATOM 756 O O . TRP A 1 93 ? -7.894 -10.804 -2.167 1.00 96.56 93 TRP A O 1
ATOM 766 N N . PHE A 1 94 ? -6.135 -9.414 -2.422 1.00 96.81 94 PHE A N 1
ATOM 767 C CA . PHE A 1 94 ? -6.824 -8.162 -2.122 1.00 96.81 94 PHE A CA 1
ATOM 768 C C . PHE A 1 94 ? -6.527 -7.093 -3.168 1.00 96.81 94 PHE A C 1
ATOM 770 O O . PHE A 1 94 ? -5.440 -7.069 -3.748 1.00 96.81 94 PHE A O 1
ATOM 777 N N . GLN A 1 95 ? -7.492 -6.190 -3.356 1.00 95.56 95 GLN A N 1
ATOM 778 C CA . GLN A 1 95 ? -7.379 -5.045 -4.266 1.00 95.56 95 GLN A CA 1
ATOM 779 C C . GLN A 1 95 ? -6.296 -4.072 -3.815 1.00 95.56 95 GLN A C 1
ATOM 781 O O . GLN A 1 95 ? -5.525 -3.557 -4.618 1.00 95.56 95 GLN A O 1
ATOM 786 N N . ASN A 1 96 ? -6.231 -3.837 -2.507 1.00 94.94 96 ASN A N 1
ATOM 787 C CA . ASN A 1 96 ? -5.381 -2.816 -1.933 1.00 94.94 96 ASN A CA 1
ATOM 788 C C . ASN A 1 96 ? -4.544 -3.381 -0.788 1.00 94.94 96 ASN A C 1
ATOM 790 O O . ASN A 1 96 ? -5.019 -4.205 0.003 1.00 94.94 96 ASN A O 1
ATOM 794 N N . ALA A 1 97 ? -3.315 -2.881 -0.670 1.00 95.19 97 ALA A N 1
ATOM 795 C CA . ALA A 1 97 ? -2.456 -3.132 0.471 1.00 95.19 97 ALA A CA 1
ATOM 796 C C . ALA A 1 97 ? -1.626 -1.891 0.820 1.00 95.19 97 ALA A C 1
ATOM 798 O O . ALA A 1 97 ? -1.147 -1.179 -0.059 1.00 95.19 97 ALA A O 1
ATOM 799 N N . ILE A 1 98 ? -1.438 -1.648 2.115 1.00 95.06 98 ILE A N 1
ATOM 800 C CA . ILE A 1 98 ? -0.643 -0.530 2.642 1.00 95.06 98 ILE A CA 1
ATOM 801 C C . ILE A 1 98 ? 0.181 -1.014 3.832 1.00 95.06 98 ILE A C 1
ATOM 803 O O . ILE A 1 98 ? -0.297 -1.828 4.628 1.00 95.06 98 ILE A O 1
ATOM 807 N N . ARG A 1 99 ? 1.423 -0.552 3.976 1.00 95.25 99 ARG A N 1
ATOM 808 C CA . ARG A 1 99 ? 2.284 -0.941 5.097 1.00 95.25 99 ARG A CA 1
ATOM 809 C C . ARG A 1 99 ? 1.631 -0.525 6.413 1.00 95.25 99 ARG A C 1
ATOM 811 O O . ARG A 1 99 ? 1.241 0.627 6.593 1.00 95.25 99 ARG A O 1
ATOM 818 N N . PHE A 1 100 ? 1.524 -1.466 7.346 1.00 95.88 100 PHE A N 1
ATOM 819 C CA . PHE A 1 100 ? 0.909 -1.202 8.640 1.00 95.88 100 PHE A CA 1
ATOM 820 C C . PHE A 1 100 ? 1.837 -0.337 9.499 1.00 95.88 100 PHE A C 1
ATOM 822 O O . PHE A 1 100 ? 2.965 -0.746 9.793 1.00 95.88 100 PHE A O 1
ATOM 829 N N . ARG A 1 101 ? 1.351 0.830 9.939 1.00 93.94 101 ARG A N 1
ATOM 830 C CA . ARG A 1 101 ? 2.099 1.742 10.828 1.00 93.94 101 ARG A CA 1
ATOM 831 C C . ARG A 1 101 ? 1.430 1.985 12.178 1.00 93.94 101 ARG A C 1
ATOM 833 O O . ARG A 1 101 ? 2.131 2.212 13.163 1.00 93.94 101 ARG A O 1
ATOM 840 N N . SER A 1 102 ? 0.100 1.961 12.244 1.00 93.56 102 SER A N 1
ATOM 841 C CA . SER A 1 102 ? -0.642 2.232 13.479 1.00 93.56 102 SER A CA 1
ATOM 842 C C . SER A 1 102 ? -2.086 1.737 13.418 1.00 93.56 102 SER A C 1
ATOM 844 O O . SER A 1 102 ? -2.633 1.471 12.351 1.00 93.56 102 SER A O 1
ATOM 846 N N . GLU A 1 103 ? -2.726 1.645 14.584 1.00 93.00 103 GLU A N 1
ATOM 847 C CA . GLU A 1 103 ? -4.158 1.352 14.671 1.00 93.00 103 GLU A CA 1
ATOM 848 C C . GLU A 1 103 ? -5.011 2.476 14.067 1.00 93.00 103 GLU A C 1
ATOM 850 O O . GLU A 1 103 ? -5.960 2.186 13.348 1.00 93.00 103 GLU A O 1
ATOM 855 N N . ASP A 1 104 ? -4.642 3.744 14.271 1.00 94.12 104 ASP A N 1
ATOM 856 C CA . ASP A 1 104 ? -5.357 4.889 13.688 1.00 94.12 104 ASP A CA 1
ATOM 857 C C . ASP A 1 104 ? -5.438 4.796 12.157 1.00 94.12 104 ASP A C 1
ATOM 859 O O . ASP A 1 104 ? -6.499 5.027 11.581 1.00 94.12 104 ASP A O 1
ATOM 863 N N . GLN A 1 105 ? -4.349 4.376 11.500 1.00 94.81 105 GLN A N 1
ATOM 864 C CA . GLN A 1 105 ? -4.316 4.121 10.054 1.00 94.81 105 GLN A CA 1
ATOM 865 C C . GLN A 1 105 ? -5.351 3.053 9.664 1.00 94.81 105 GLN A C 1
ATOM 867 O O . GLN A 1 105 ? -6.113 3.220 8.713 1.00 94.81 105 GLN A O 1
ATOM 872 N N . TYR A 1 106 ? -5.422 1.963 10.431 1.00 95.50 106 TYR A N 1
ATOM 873 C CA . TYR A 1 106 ? -6.408 0.907 10.217 1.00 95.50 106 TYR A CA 1
ATOM 874 C C . TYR A 1 106 ? -7.843 1.409 10.409 1.00 95.50 106 TYR A C 1
ATOM 876 O O . TYR A 1 106 ? -8.714 1.112 9.592 1.00 95.50 106 TYR A O 1
ATOM 884 N N . GLN A 1 107 ? -8.109 2.196 11.452 1.00 94.38 107 GLN A N 1
ATOM 885 C CA . GLN A 1 107 ? -9.439 2.758 11.697 1.00 94.38 107 GLN A CA 1
ATOM 886 C C . GLN A 1 107 ? -9.858 3.729 10.582 1.00 94.38 107 GLN A C 1
ATOM 888 O O . GLN A 1 107 ? -11.006 3.690 10.148 1.00 94.38 107 GLN A O 1
ATOM 893 N N . GLN A 1 108 ? -8.932 4.544 10.067 1.00 94.56 108 GLN A N 1
ATOM 894 C CA . GLN A 1 108 ? -9.174 5.436 8.926 1.00 94.56 108 GLN A CA 1
ATOM 895 C C . GLN A 1 108 ? -9.548 4.661 7.655 1.00 94.56 108 GLN A C 1
ATOM 897 O O . GLN A 1 108 ? -10.520 5.004 6.986 1.00 94.56 108 GLN A O 1
ATOM 902 N N . ILE A 1 109 ? -8.826 3.577 7.352 1.00 93.69 109 ILE A N 1
ATOM 903 C CA . ILE A 1 109 ? -9.083 2.745 6.166 1.00 93.69 109 ILE A CA 1
ATOM 904 C C . ILE A 1 109 ? -10.405 1.982 6.291 1.00 93.69 109 ILE A C 1
ATOM 906 O O . ILE A 1 109 ? -11.186 1.917 5.341 1.00 93.69 109 ILE A O 1
ATOM 910 N N . THR A 1 110 ? -10.666 1.393 7.458 1.00 94.00 110 THR A N 1
ATOM 911 C CA . THR A 1 110 ? -11.809 0.488 7.659 1.00 94.00 110 THR A CA 1
ATOM 912 C C . THR A 1 110 ? -13.095 1.188 8.086 1.00 94.00 110 THR A C 1
ATOM 914 O O . THR A 1 110 ? -14.174 0.606 7.971 1.00 94.00 110 THR A O 1
ATOM 917 N N . GLY A 1 111 ? -12.999 2.404 8.628 1.00 90.00 111 GLY A N 1
ATOM 918 C CA . GLY A 1 111 ? -14.099 3.091 9.307 1.00 90.00 111 GLY A CA 1
ATOM 919 C C . GLY A 1 111 ? -14.530 2.429 10.623 1.00 90.00 111 GLY A C 1
ATOM 920 O O . GLY A 1 111 ? -15.508 2.861 11.238 1.00 90.00 111 GLY A O 1
ATOM 921 N N . VAL A 1 112 ? -13.837 1.375 11.070 1.00 85.31 112 VAL A N 1
ATOM 922 C CA . VAL A 1 112 ? -14.160 0.661 12.307 1.00 85.31 112 VAL A CA 1
ATOM 923 C C . VAL A 1 112 ? -13.628 1.463 13.485 1.00 85.31 112 VAL A C 1
ATOM 925 O O . VAL A 1 112 ? -12.428 1.682 13.612 1.00 85.31 112 VAL A O 1
ATOM 928 N N . THR A 1 113 ? -14.525 1.869 14.380 1.00 77.81 113 THR A N 1
ATOM 929 C CA . THR A 1 113 ? -14.164 2.498 15.653 1.00 77.81 113 THR A CA 1
ATOM 930 C C . THR A 1 113 ? -14.390 1.510 16.789 1.00 77.81 113 THR A C 1
ATOM 932 O O . THR A 1 113 ? -15.487 0.975 16.971 1.00 77.81 113 THR A O 1
ATOM 935 N N . TYR A 1 114 ? -13.346 1.243 17.572 1.00 68.38 114 TYR A N 1
ATOM 936 C CA . TYR A 1 114 ? -13.477 0.409 18.760 1.00 68.38 114 TYR A CA 1
ATOM 937 C C . TYR A 1 114 ? -14.017 1.256 19.908 1.00 68.38 114 TYR A C 1
ATOM 939 O O . TYR A 1 114 ? -13.315 2.103 20.459 1.00 68.38 114 TYR A O 1
ATOM 947 N N . VAL A 1 115 ? -15.264 1.011 20.313 1.00 61.06 115 VAL A N 1
ATOM 948 C CA . VAL A 1 115 ? -15.772 1.562 21.572 1.00 61.06 115 VAL A CA 1
ATOM 949 C C . VAL A 1 115 ? -15.039 0.843 22.701 1.00 61.06 115 VAL A C 1
ATOM 951 O O . VAL A 1 115 ? -15.343 -0.313 23.000 1.00 61.06 115 VAL A O 1
ATOM 954 N N . HIS A 1 116 ? -14.047 1.503 23.301 1.00 55.59 116 HIS A N 1
ATOM 955 C CA . HIS A 1 116 ? -13.455 1.035 24.551 1.00 55.59 116 HIS A CA 1
ATOM 956 C C . HIS A 1 116 ? -14.575 0.971 25.597 1.00 55.59 116 HIS A C 1
ATOM 958 O O . HIS A 1 116 ? -15.162 1.997 25.947 1.00 55.59 116 HIS A O 1
ATOM 964 N N . ARG A 1 117 ? -14.934 -0.249 26.005 1.00 43.97 117 ARG A N 1
ATOM 965 C CA . ARG A 1 117 ? -15.866 -0.503 27.108 1.00 43.97 117 ARG A CA 1
ATOM 966 C C . ARG A 1 117 ? -15.159 -0.390 28.446 1.00 43.97 117 ARG A C 1
ATOM 968 O O . ARG A 1 117 ? -13.998 -0.848 28.521 1.00 43.97 117 ARG A O 1
#

Secondary structure (DSSP, 8-state):
--------PPPTTEEEEEEEEETTEEEEEEEES-TTEEEETTTTEEEEPPPTTSEEEEE-GGGGGG-EEEEEEEE-TT-TT-S--EEETTS-EESEEEE---HHHHHHHH-------

Organism: NCBI:txid246787